Protein AF-A0A528CJP5-F1 (afdb_monomer_lite)

Foldseek 3Di:
DPDDDDDQKDDDDLDIDGPDDLVPVPPRSVVVVVCNVVDDD

pLDDT: mean 94.54, std 8.67, range [61.12, 98.56]

Radius of gyration: 12.01 Å; chains: 1; bounding box: 35×14×22 Å

Structure (mmCIF, N/CA/C/O backbone):
data_AF-A0A528CJP5-F1
#
_entry.id   AF-A0A528CJP5-F1
#
loop_
_atom_site.group_PDB
_atom_site.id
_atom_site.type_symbol
_atom_site.label_atom_id
_atom_site.label_alt_id
_atom_site.label_comp_id
_atom_site.label_asym_id
_atom_site.label_entity_id
_atom_site.label_seq_id
_atom_site.pdbx_PDB_ins_code
_atom_site.Cartn_x
_atom_site.Cartn_y
_atom_site.Cartn_z
_atom_site.occupancy
_atom_site.B_iso_or_equiv
_atom_site.auth_seq_id
_atom_site.auth_comp_id
_atom_site.auth_asym_id
_atom_site.auth_atom_id
_atom_site.pdbx_PDB_model_num
ATOM 1 N N . ASP A 1 1 ? 21.442 3.972 11.508 1.00 61.12 1 ASP A N 1
ATOM 2 C CA . ASP A 1 1 ? 20.087 3.517 11.160 1.00 61.12 1 ASP A CA 1
ATOM 3 C C . ASP A 1 1 ? 19.212 4.673 10.740 1.00 61.12 1 ASP A C 1
ATOM 5 O O . ASP A 1 1 ? 18.968 5.571 11.535 1.00 61.12 1 ASP A O 1
ATOM 9 N N . TYR A 1 2 ? 18.784 4.680 9.480 1.00 62.22 2 TYR A N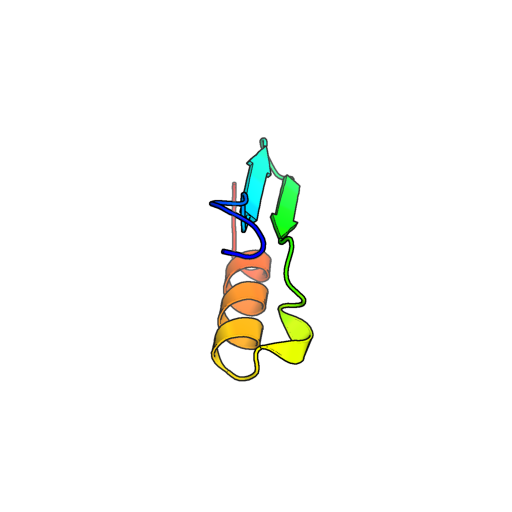 1
ATOM 10 C CA . TYR A 1 2 ? 17.718 5.570 9.030 1.00 62.22 2 TYR A CA 1
ATOM 11 C C . TYR A 1 2 ? 16.385 4.835 9.138 1.00 62.22 2 TYR A C 1
ATOM 13 O O . TYR A 1 2 ? 16.263 3.743 8.595 1.00 62.22 2 TYR A O 1
ATOM 21 N N . GLY A 1 3 ? 15.416 5.468 9.810 1.00 73.56 3 GLY A N 1
ATOM 22 C CA . GLY A 1 3 ? 14.000 5.091 9.804 1.00 73.56 3 GLY A CA 1
ATOM 23 C C . GLY A 1 3 ? 13.724 3.697 10.362 1.00 73.56 3 GLY A C 1
ATOM 24 O O . GLY A 1 3 ? 13.638 2.744 9.599 1.00 73.56 3 GLY A O 1
ATOM 25 N N . GLY A 1 4 ? 13.559 3.590 11.686 1.00 89.38 4 GLY A N 1
ATOM 26 C CA . GLY A 1 4 ? 13.121 2.356 12.348 1.00 89.38 4 GLY A CA 1
ATOM 27 C C . GLY A 1 4 ? 11.770 1.829 11.831 1.00 89.38 4 GLY A C 1
ATOM 28 O O . GLY A 1 4 ? 11.232 2.338 10.850 1.00 89.38 4 GLY A O 1
ATOM 29 N N . PRO A 1 5 ? 11.191 0.805 12.475 1.00 94.12 5 PRO A N 1
ATOM 30 C CA . PRO A 1 5 ? 9.958 0.191 11.994 1.00 94.12 5 PRO A CA 1
ATOM 31 C C . PRO A 1 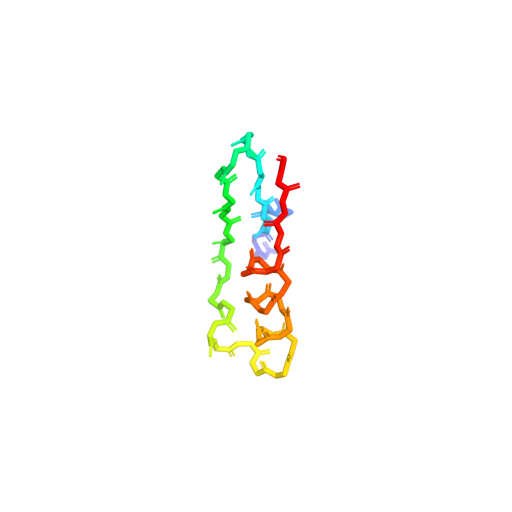5 ? 8.852 1.223 11.733 1.00 94.12 5 PRO A C 1
ATOM 33 O O . PRO A 1 5 ? 8.533 2.036 12.600 1.00 94.12 5 PRO A O 1
ATOM 36 N N . VAL A 1 6 ? 8.258 1.164 10.540 1.00 93.62 6 VAL A N 1
ATOM 37 C CA . VAL A 1 6 ? 7.099 1.975 10.151 1.00 93.62 6 VAL A CA 1
ATOM 38 C C . VAL A 1 6 ? 5.943 1.075 9.742 1.00 93.62 6 VAL A C 1
ATOM 40 O O . VAL A 1 6 ? 6.138 -0.030 9.231 1.00 93.62 6 VAL A O 1
ATOM 43 N N . THR A 1 7 ? 4.722 1.562 9.931 1.00 96.69 7 THR A N 1
ATOM 44 C CA . THR A 1 7 ? 3.525 0.866 9.462 1.00 96.69 7 THR A CA 1
ATOM 45 C C . THR A 1 7 ? 3.464 0.906 7.937 1.00 96.69 7 THR A C 1
ATOM 47 O O . THR A 1 7 ? 3.313 1.968 7.341 1.00 96.69 7 THR A O 1
ATOM 50 N N . ALA A 1 8 ? 3.560 -0.258 7.294 1.00 97.06 8 ALA A N 1
ATOM 51 C CA . ALA A 1 8 ? 3.522 -0.356 5.835 1.00 97.06 8 ALA A CA 1
ATOM 52 C C . ALA A 1 8 ? 2.095 -0.312 5.260 1.00 97.06 8 ALA A C 1
ATOM 54 O O . ALA A 1 8 ? 1.903 0.175 4.144 1.00 97.06 8 ALA A O 1
ATOM 55 N N . ALA A 1 9 ? 1.105 -0.816 6.004 1.00 97.62 9 ALA A N 1
ATOM 56 C CA . ALA A 1 9 ? -0.297 -0.851 5.601 1.00 97.62 9 ALA A CA 1
ATOM 57 C C . ALA A 1 9 ? -1.240 -0.858 6.817 1.00 97.62 9 ALA A C 1
ATOM 59 O O . ALA A 1 9 ? -0.872 -1.348 7.885 1.00 97.62 9 ALA A O 1
ATOM 60 N N . VAL A 1 10 ? -2.456 -0.340 6.639 1.00 98.12 10 VAL A N 1
ATOM 61 C CA . VAL A 1 10 ? -3.533 -0.324 7.645 1.00 98.12 10 VAL A CA 1
ATOM 62 C C . VAL A 1 10 ? -4.874 -0.685 7.012 1.00 98.12 10 VAL A C 1
ATOM 64 O O . VAL A 1 10 ? -5.078 -0.465 5.816 1.00 98.12 10 VAL A O 1
ATOM 67 N N . VAL A 1 11 ? -5.801 -1.194 7.827 1.00 97.81 11 VAL A N 1
ATOM 68 C CA . VAL A 1 11 ? -7.199 -1.441 7.449 1.00 97.81 11 VAL A CA 1
ATOM 69 C C . VAL A 1 11 ? -8.117 -1.003 8.591 1.00 97.81 11 VAL A C 1
ATOM 71 O O . VAL A 1 11 ? -7.821 -1.261 9.756 1.00 97.81 11 VAL A O 1
ATOM 74 N N . SER A 1 12 ? -9.231 -0.352 8.259 1.00 97.75 12 SER A N 1
ATOM 75 C CA . SER A 1 12 ? -10.313 -0.023 9.190 1.00 97.75 12 SER A CA 1
ATOM 76 C C . SER A 1 12 ? -11.654 -0.144 8.475 1.00 97.75 12 SER A C 1
ATOM 78 O O . SER A 1 12 ? -11.949 0.629 7.562 1.00 97.75 12 SER A O 1
ATOM 80 N N . GLY A 1 13 ? -12.460 -1.137 8.857 1.00 95.50 13 GLY A N 1
ATOM 81 C CA . GLY A 1 13 ? -13.693 -1.464 8.140 1.00 95.50 13 GLY A CA 1
ATOM 82 C C . GLY A 1 13 ? -13.416 -1.739 6.660 1.00 95.50 13 GLY A C 1
ATOM 83 O O . GLY A 1 13 ? -12.589 -2.584 6.331 1.00 95.50 13 GLY A O 1
ATOM 84 N N . ASN A 1 14 ? -14.073 -0.992 5.775 1.00 96.25 14 ASN A N 1
ATOM 85 C CA . ASN A 1 14 ? -13.897 -1.087 4.325 1.00 96.25 14 ASN A CA 1
ATOM 86 C C . ASN A 1 14 ? -12.781 -0.187 3.757 1.00 96.25 14 ASN A C 1
ATOM 88 O O . ASN A 1 14 ? -12.619 -0.121 2.538 1.00 96.25 14 ASN A O 1
ATOM 92 N N . LEU A 1 15 ? -12.023 0.516 4.604 1.00 97.56 15 LEU A N 1
ATOM 93 C CA . LEU A 1 15 ? -10.921 1.383 4.189 1.00 97.56 15 LEU A CA 1
ATOM 94 C C . LEU A 1 15 ? -9.576 0.671 4.357 1.00 97.56 15 LEU A C 1
ATOM 96 O O . LEU A 1 15 ? -9.284 0.136 5.426 1.00 97.56 15 LEU A O 1
ATOM 100 N N . ALA A 1 16 ? -8.731 0.727 3.328 1.00 97.94 16 ALA A N 1
ATOM 101 C CA . ALA A 1 16 ? -7.356 0.232 3.357 1.00 97.94 16 ALA A CA 1
ATOM 102 C C . ALA A 1 16 ? -6.384 1.313 2.860 1.00 97.94 16 ALA A C 1
ATOM 104 O O . ALA A 1 16 ? -6.728 2.098 1.976 1.00 97.94 16 ALA A O 1
ATOM 105 N N . GLY A 1 17 ? -5.169 1.344 3.412 1.00 98.06 17 GLY A N 1
ATOM 106 C CA . GLY A 1 17 ? -4.118 2.277 2.999 1.00 98.06 17 GLY A CA 1
ATOM 107 C C . GLY A 1 17 ? -2.729 1.652 3.073 1.00 98.06 17 GLY A C 1
ATOM 108 O O . GLY A 1 17 ? -2.461 0.837 3.955 1.00 98.06 17 GLY A O 1
ATOM 109 N N . THR A 1 18 ? -1.845 2.044 2.155 1.00 98.44 18 THR A N 1
ATOM 110 C CA . THR A 1 18 ? -0.436 1.625 2.105 1.00 98.44 18 THR A CA 1
ATOM 111 C C . THR A 1 18 ? 0.476 2.844 2.159 1.00 98.44 18 THR A C 1
ATOM 113 O O . THR A 1 18 ? 0.184 3.872 1.555 1.00 98.44 18 THR A O 1
ATOM 116 N N . GLN A 1 19 ? 1.606 2.732 2.857 1.00 97.75 19 GLN A N 1
ATOM 117 C CA . GLN A 1 19 ? 2.632 3.782 2.863 1.00 97.75 19 GLN A CA 1
ATOM 118 C C . GLN A 1 19 ? 3.449 3.787 1.560 1.00 97.75 19 GLN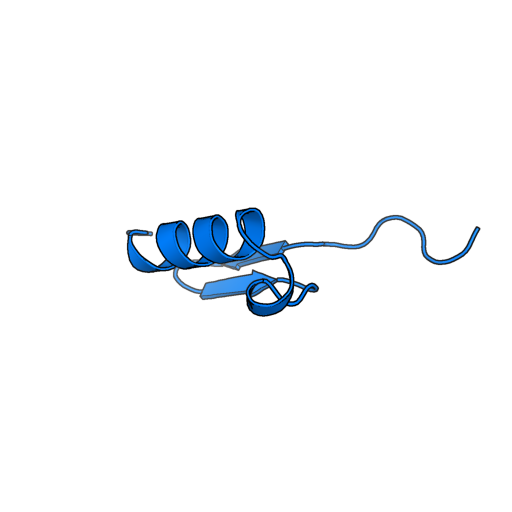 A C 1
ATOM 120 O O . GLN A 1 19 ? 3.975 4.820 1.150 1.00 97.75 19 GLN A O 1
ATOM 125 N N . PHE A 1 20 ? 3.581 2.630 0.912 1.00 96.69 20 PHE A N 1
ATOM 126 C CA . PHE A 1 20 ? 4.249 2.497 -0.379 1.00 96.69 20 PHE A CA 1
ATOM 127 C C . PHE A 1 20 ? 3.265 2.676 -1.542 1.00 96.69 20 PHE A C 1
ATOM 129 O O . PHE A 1 20 ? 2.049 2.638 -1.357 1.00 96.69 20 PHE A O 1
ATOM 136 N N . HIS A 1 21 ? 3.826 2.837 -2.741 1.00 98.38 21 HIS A N 1
ATOM 137 C CA . HIS A 1 21 ? 3.113 2.962 -4.011 1.00 98.38 21 HIS A CA 1
ATOM 138 C C . HIS A 1 21 ? 2.918 1.581 -4.654 1.00 98.38 21 HIS A C 1
ATOM 140 O O . HIS A 1 21 ? 3.834 1.122 -5.348 1.00 98.38 21 HIS A O 1
ATOM 146 N N . PRO A 1 22 ? 1.783 0.885 -4.441 1.00 97.19 22 PRO A N 1
ATOM 147 C CA . PRO A 1 22 ? 1.574 -0.437 -5.025 1.00 97.19 22 PRO A CA 1
ATOM 148 C C . PRO A 1 22 ? 1.649 -0.406 -6.560 1.00 97.19 22 PRO A C 1
ATOM 150 O O . PRO A 1 22 ? 2.148 -1.339 -7.173 1.00 97.19 22 PRO A O 1
ATOM 153 N N . GLU A 1 23 ? 1.277 0.691 -7.210 1.00 97.00 23 GLU A N 1
ATOM 154 C CA . GLU A 1 23 ? 1.401 0.872 -8.659 1.00 97.00 23 GLU A CA 1
ATOM 155 C C . GLU A 1 23 ? 2.856 0.908 -9.163 1.00 97.00 23 GLU A C 1
ATOM 157 O O . GLU A 1 23 ? 3.108 0.675 -10.345 1.00 97.00 23 GLU A O 1
ATOM 162 N N . LYS A 1 24 ? 3.827 1.160 -8.274 1.00 97.62 24 LYS A N 1
ATOM 163 C CA . LYS A 1 24 ? 5.268 1.159 -8.581 1.00 97.62 24 LYS A CA 1
ATOM 164 C C . LYS A 1 24 ? 6.001 -0.079 -8.056 1.00 97.62 24 LYS A C 1
ATOM 166 O O . LYS A 1 24 ? 7.210 -0.179 -8.236 1.00 97.62 24 LYS A O 1
ATOM 171 N N . SER A 1 25 ? 5.289 -1.029 -7.445 1.00 97.38 25 SER A N 1
ATOM 172 C CA . SER A 1 25 ? 5.845 -2.268 -6.869 1.00 97.38 25 SER A CA 1
ATOM 173 C C . SER A 1 25 ? 5.719 -3.488 -7.798 1.00 97.38 25 SER A C 1
ATOM 175 O O . SER A 1 25 ? 5.680 -4.634 -7.340 1.00 97.38 25 SER A O 1
ATOM 177 N N . GLN A 1 26 ? 5.637 -3.246 -9.112 1.00 98.00 26 GLN A N 1
ATOM 178 C CA . GLN A 1 26 ? 5.629 -4.264 -10.168 1.00 98.00 26 GLN A CA 1
ATOM 179 C C . GLN A 1 26 ? 4.579 -5.368 -9.916 1.00 98.00 26 GLN A C 1
ATOM 181 O O . GLN A 1 26 ? 3.450 -5.082 -9.519 1.00 98.00 26 GLN A O 1
ATOM 186 N N . ALA A 1 27 ? 4.926 -6.635 -10.167 1.00 98.38 27 ALA A N 1
ATOM 187 C CA . ALA A 1 27 ? 3.993 -7.756 -10.094 1.00 98.38 27 ALA A CA 1
ATOM 188 C C . ALA A 1 27 ? 3.346 -7.910 -8.705 1.00 98.38 27 ALA A C 1
ATOM 190 O O . ALA A 1 27 ? 2.155 -8.199 -8.616 1.00 98.38 27 ALA A O 1
ATOM 191 N N . LEU A 1 28 ? 4.100 -7.668 -7.627 1.00 98.25 28 LEU A N 1
ATOM 192 C CA . LEU A 1 28 ? 3.576 -7.752 -6.258 1.00 98.25 28 LEU A CA 1
ATOM 193 C C . LEU A 1 28 ? 2.591 -6.621 -5.958 1.00 98.25 28 LEU A C 1
ATOM 195 O O . LEU A 1 28 ? 1.551 -6.841 -5.340 1.00 98.25 28 LEU A O 1
ATOM 199 N N . GLY A 1 29 ? 2.889 -5.423 -6.450 1.00 98.19 29 GLY A N 1
ATOM 200 C CA . GLY A 1 29 ? 2.000 -4.277 -6.366 1.00 98.19 29 GLY A CA 1
ATOM 201 C C . GLY A 1 29 ? 0.670 -4.479 -7.094 1.00 98.19 29 GLY A C 1
ATOM 202 O O . GLY A 1 29 ? -0.400 -4.261 -6.521 1.00 98.19 29 GLY A O 1
ATOM 203 N N . LEU A 1 30 ? 0.724 -4.992 -8.327 1.00 98.44 30 LEU A N 1
ATOM 204 C CA . LEU A 1 30 ? -0.469 -5.349 -9.101 1.00 9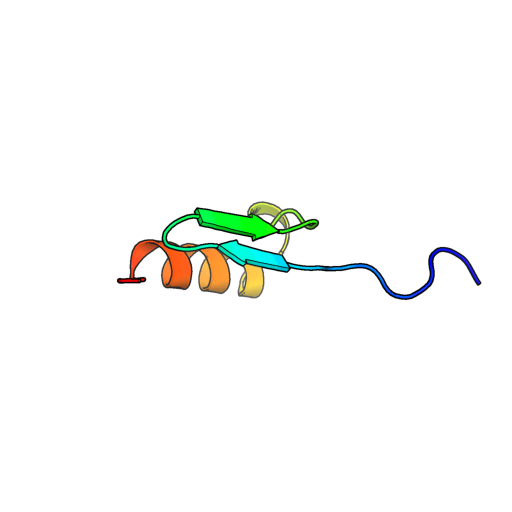8.44 30 LEU A CA 1
ATOM 205 C C . LEU A 1 30 ? -1.283 -6.463 -8.431 1.00 98.44 30 LEU A C 1
ATOM 207 O O . LEU A 1 30 ? -2.515 -6.409 -8.438 1.00 98.44 30 LEU A O 1
ATOM 211 N N . ALA A 1 31 ? -0.620 -7.447 -7.819 1.00 98.56 31 ALA A N 1
ATOM 212 C CA . ALA A 1 31 ? -1.294 -8.488 -7.049 1.00 98.56 31 ALA A CA 1
ATOM 213 C C . ALA A 1 31 ? -2.030 -7.904 -5.832 1.00 98.56 31 ALA A C 1
ATOM 215 O O . ALA A 1 31 ? -3.187 -8.249 -5.597 1.00 98.56 31 ALA A O 1
ATOM 216 N N . LEU A 1 32 ? -1.409 -6.968 -5.104 1.00 98.25 32 LEU A N 1
ATOM 217 C CA . LEU A 1 32 ? -2.043 -6.285 -3.974 1.00 98.25 32 LEU A CA 1
ATOM 218 C C . LEU A 1 32 ? -3.289 -5.502 -4.409 1.00 98.25 32 LEU A C 1
ATOM 220 O O . LEU A 1 32 ? -4.347 -5.664 -3.803 1.00 98.25 32 LEU A O 1
ATOM 224 N N . ILE A 1 33 ? -3.198 -4.715 -5.487 1.00 98.19 33 ILE A N 1
ATOM 225 C CA . ILE A 1 33 ? -4.349 -3.975 -6.035 1.0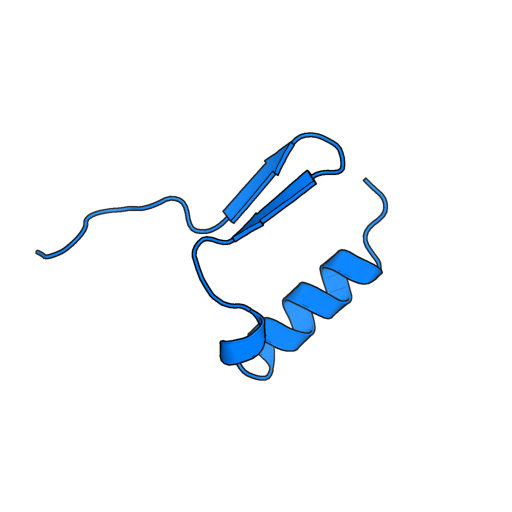0 98.19 33 ILE A CA 1
ATOM 226 C C . ILE A 1 33 ? -5.449 -4.946 -6.486 1.00 98.19 33 ILE A C 1
ATOM 228 O O . ILE A 1 33 ? -6.623 -4.737 -6.189 1.00 98.19 33 ILE A O 1
ATOM 232 N N . THR A 1 34 ? -5.082 -6.045 -7.149 1.00 98.56 34 THR A N 1
ATOM 233 C CA . THR A 1 34 ? -6.041 -7.076 -7.580 1.00 98.56 34 THR A CA 1
ATOM 234 C C . THR A 1 34 ? -6.771 -7.700 -6.391 1.00 98.56 34 THR A C 1
ATOM 236 O O . THR A 1 34 ? -7.982 -7.915 -6.458 1.00 98.56 34 THR A O 1
ATOM 239 N N . ASN A 1 35 ? -6.057 -7.967 -5.296 1.00 98.06 35 ASN A N 1
ATOM 240 C CA . ASN A 1 35 ? -6.652 -8.486 -4.069 1.00 98.06 35 ASN A CA 1
ATOM 241 C C . ASN A 1 35 ? -7.613 -7.470 -3.450 1.00 98.06 35 ASN A C 1
ATOM 243 O O . ASN A 1 35 ? -8.725 -7.850 -3.095 1.00 98.06 35 ASN A O 1
ATOM 247 N N . PHE A 1 36 ? -7.231 -6.190 -3.395 1.00 97.75 36 PHE A N 1
ATOM 248 C CA . PHE A 1 36 ? -8.103 -5.121 -2.907 1.00 97.75 36 PHE A CA 1
ATOM 249 C C . PHE A 1 36 ? -9.402 -5.016 -3.723 1.00 97.75 36 PHE A C 1
ATOM 251 O O . PHE A 1 36 ? -10.479 -4.938 -3.146 1.00 97.75 36 PHE A O 1
ATOM 258 N N . LEU A 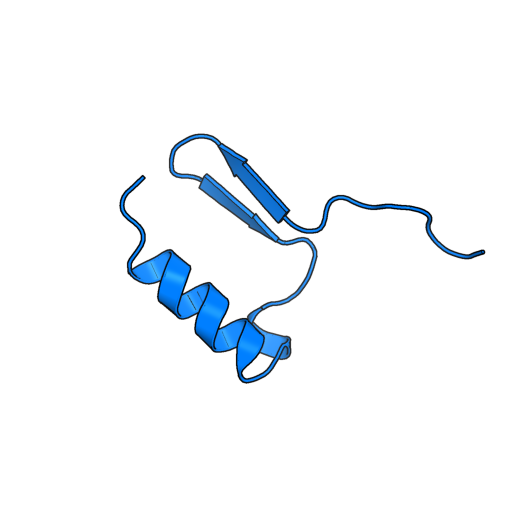1 37 ? -9.336 -5.110 -5.055 1.00 97.81 37 LEU A N 1
ATOM 259 C CA . LEU A 1 37 ? -10.532 -5.069 -5.913 1.00 97.81 37 LEU A CA 1
ATOM 260 C C . LEU A 1 37 ? -11.464 -6.279 -5.739 1.00 97.81 37 LEU A C 1
ATOM 262 O O . LEU A 1 37 ? -12.661 -6.184 -6.001 1.00 97.81 37 LEU A O 1
ATOM 266 N N . ARG A 1 38 ? -10.926 -7.433 -5.332 1.00 97.88 38 ARG A N 1
ATOM 267 C CA . ARG A 1 38 ? -11.709 -8.653 -5.056 1.00 97.88 38 ARG A CA 1
ATOM 268 C C . ARG A 1 38 ? -12.201 -8.726 -3.616 1.00 97.88 38 ARG A C 1
ATOM 270 O O . ARG A 1 38 ? -13.003 -9.603 -3.294 1.00 97.88 38 ARG A O 1
ATOM 277 N N . TRP A 1 39 ? -11.685 -7.858 -2.758 1.00 96.94 39 TRP A N 1
ATOM 278 C CA . TRP A 1 39 ? -11.931 -7.900 -1.334 1.00 96.94 39 TRP A CA 1
ATOM 279 C C . TRP A 1 39 ? -13.393 -7.577 -1.013 1.00 96.94 39 TRP A C 1
ATOM 281 O O . TRP A 1 39 ? -14.020 -6.721 -1.636 1.00 96.94 39 TRP A O 1
ATOM 291 N N . ARG A 1 40 ? -13.940 -8.305 -0.036 1.00 93.69 40 ARG A N 1
ATOM 292 C CA . ARG A 1 40 ? -15.290 -8.136 0.511 1.00 93.69 40 ARG A CA 1
ATOM 293 C C . ARG A 1 40 ? -15.169 -8.080 2.043 1.00 93.69 40 ARG A C 1
ATOM 295 O O . ARG A 1 40 ? -15.210 -9.149 2.652 1.00 93.69 40 ARG A O 1
ATOM 302 N N . PRO A 1 41 ? -14.871 -6.895 2.613 1.00 84.25 41 PRO A N 1
ATOM 303 C CA . PRO A 1 41 ? -14.737 -6.691 4.057 1.00 84.25 41 PRO A CA 1
ATOM 304 C C . PRO A 1 41 ? -16.012 -6.988 4.842 1.00 84.25 41 PRO A C 1
ATOM 306 O O . PRO A 1 41 ? -17.112 -6.820 4.266 1.00 84.25 41 PRO A O 1
#

Sequence (41 aa):
DYGGPVTAAVVSGNLAGTQFHPEKSQALGLALITNFLRWRP

Secondary structure (DSSP, 8-state):
--S-----EEEETTEEEESS-GGGSHHHHHHHHHHHHH---